Protein AF-A0A3D1K310-F1 (afdb_monomer)

pLDDT: mean 94.34, std 3.68, range [68.75, 98.0]

Solvent-accessible surface area (backbone atoms only — not comparable to full-atom values): 5719 Å² total; per-residue (Å²): 85,69,69,56,41,65,76,74,45,98,75,88,87,82,83,90,51,70,62,52,53,51,35,26,56,72,63,77,34,72,50,39,74,45,70,79,34,40,62,82,70,44,58,62,49,56,56,50,23,52,76,62,60,30,38,65,23,28,64,85,70,42,79,73,82,80,77,85,53,100,55,44,89,73,43,67,46,38,34,34,38,17,39,64,84,41,34,66,59,52,44,59,42,53,70,109

Structure (mmCIF, N/CA/C/O backbone):
data_AF-A0A3D1K310-F1
#
_entry.id   AF-A0A3D1K310-F1
#
loop_
_atom_site.group_PDB
_atom_site.id
_atom_site.type_symbol
_atom_site.label_atom_id
_atom_site.label_alt_id
_atom_site.label_comp_id
_atom_site.label_asym_id
_atom_site.label_entity_id
_atom_site.label_seq_id
_atom_site.pdbx_PDB_ins_code
_atom_site.Cartn_x
_atom_site.Cartn_y
_atom_site.Cartn_z
_atom_site.occupancy
_atom_site.B_iso_or_equiv
_atom_site.auth_seq_id
_atom_site.auth_comp_id
_atom_site.auth_asym_id
_atom_site.auth_atom_id
_atom_site.pdbx_PDB_model_num
ATOM 1 N N . MET A 1 1 ? 8.411 4.348 11.142 1.00 87.25 1 MET A N 1
ATOM 2 C CA . MET A 1 1 ? 7.269 3.665 10.489 1.00 87.25 1 MET A CA 1
ATOM 3 C C . MET A 1 1 ? 6.740 2.465 11.283 1.00 87.25 1 MET A C 1
ATOM 5 O O . MET A 1 1 ? 5.668 2.586 11.856 1.00 87.25 1 MET A O 1
ATOM 9 N N . LEU A 1 2 ? 7.466 1.338 11.381 1.00 90.19 2 LEU A N 1
ATOM 10 C CA . LEU A 1 2 ? 6.932 0.071 11.926 1.00 90.19 2 LEU A CA 1
ATOM 11 C C . LEU A 1 2 ? 6.282 0.187 13.317 1.00 90.19 2 LEU A C 1
ATOM 13 O O . LEU A 1 2 ? 5.151 -0.251 13.493 1.00 90.19 2 LEU A O 1
ATOM 17 N N . ARG A 1 3 ? 6.951 0.836 14.280 1.00 94.25 3 ARG A N 1
ATOM 18 C CA . ARG A 1 3 ? 6.395 1.076 15.623 1.00 94.25 3 ARG A CA 1
ATOM 19 C C . ARG A 1 3 ? 5.023 1.762 15.574 1.00 94.25 3 ARG A C 1
ATOM 21 O O . ARG A 1 3 ? 4.084 1.301 16.206 1.00 94.25 3 ARG A O 1
ATOM 28 N N . ARG A 1 4 ? 4.897 2.828 14.778 1.00 94.25 4 ARG A N 1
ATOM 29 C CA . ARG A 1 4 ? 3.642 3.581 14.630 1.00 94.25 4 ARG A CA 1
ATOM 30 C C . ARG A 1 4 ? 2.533 2.743 14.013 1.00 94.25 4 ARG A C 1
ATOM 32 O O . ARG A 1 4 ? 1.391 2.867 14.438 1.00 94.25 4 ARG A O 1
ATOM 39 N N . LEU A 1 5 ? 2.860 1.894 13.039 1.00 94.19 5 LEU A N 1
ATOM 40 C CA . LEU A 1 5 ? 1.894 0.951 12.481 1.00 94.19 5 LEU A CA 1
ATOM 41 C C . LEU A 1 5 ? 1.412 -0.010 13.567 1.00 94.19 5 LEU A C 1
ATOM 43 O O . LEU A 1 5 ? 0.212 -0.079 13.796 1.00 94.19 5 LEU A O 1
ATOM 47 N N . LEU A 1 6 ? 2.328 -0.663 14.288 1.00 94.50 6 LEU A N 1
ATOM 48 C CA . LEU A 1 6 ? 1.993 -1.608 15.361 1.00 94.50 6 LEU A CA 1
ATOM 49 C C . LEU A 1 6 ? 1.116 -0.989 16.459 1.00 94.50 6 LEU A C 1
ATOM 51 O O . LEU A 1 6 ? 0.236 -1.663 16.978 1.00 94.50 6 LEU A O 1
ATOM 55 N N . GLU A 1 7 ? 1.316 0.289 16.781 1.00 96.06 7 GLU A N 1
ATOM 56 C CA . GLU A 1 7 ? 0.520 1.005 17.788 1.00 96.06 7 GLU A CA 1
ATOM 57 C C . GLU A 1 7 ? -0.879 1.425 17.296 1.00 96.06 7 GLU A C 1
ATOM 59 O O . GLU A 1 7 ? -1.742 1.732 18.113 1.00 96.06 7 GLU A O 1
ATOM 64 N N . ASN A 1 8 ? -1.123 1.462 15.980 1.00 96.69 8 ASN A N 1
ATOM 65 C CA . ASN A 1 8 ? -2.348 2.034 15.401 1.00 96.69 8 ASN A CA 1
ATOM 66 C C . ASN A 1 8 ? -3.157 1.062 14.525 1.00 96.69 8 ASN A C 1
ATOM 68 O O . ASN A 1 8 ? -4.261 1.403 14.091 1.00 96.69 8 ASN A O 1
ATOM 72 N N . VAL A 1 9 ? -2.644 -0.138 14.248 1.00 95.94 9 VAL A N 1
ATOM 73 C CA . VAL A 1 9 ? -3.361 -1.188 13.511 1.00 95.94 9 VAL A CA 1
ATOM 74 C C . VAL A 1 9 ? -3.750 -2.325 14.446 1.00 95.94 9 VAL A C 1
ATOM 76 O O . VAL A 1 9 ? -3.051 -2.630 15.404 1.00 95.94 9 VAL A O 1
ATOM 79 N N . ARG A 1 10 ? -4.863 -3.004 14.149 1.00 95.75 10 ARG A N 1
ATOM 80 C CA . ARG A 1 10 ? -5.321 -4.144 14.960 1.00 95.75 10 ARG A CA 1
ATOM 81 C C . ARG A 1 10 ? -4.328 -5.311 14.941 1.00 95.75 10 ARG A C 1
ATOM 83 O O . ARG A 1 10 ? -4.198 -5.992 15.946 1.00 95.75 10 ARG A O 1
ATOM 90 N N . ASN A 1 11 ? -3.720 -5.586 13.787 1.00 95.56 11 ASN A N 1
ATOM 91 C CA . ASN A 1 11 ? -2.748 -6.658 13.570 1.00 95.56 11 ASN A CA 1
ATOM 92 C C . ASN A 1 11 ? -1.894 -6.343 12.337 1.00 95.56 11 ASN A C 1
ATOM 94 O O . ASN A 1 11 ? -2.381 -5.699 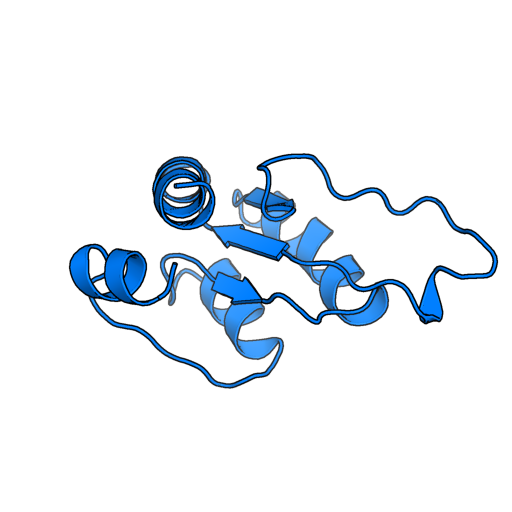11.405 1.00 95.56 11 ASN A O 1
ATOM 98 N N . LEU A 1 12 ? -0.665 -6.857 12.312 1.00 95.06 12 LEU A N 1
ATOM 99 C CA . LEU A 1 12 ? 0.234 -6.804 11.160 1.00 95.06 12 LEU A CA 1
ATOM 100 C C . LEU A 1 12 ? 0.414 -8.214 10.586 1.00 95.06 12 LEU A C 1
ATOM 102 O O . LEU A 1 12 ? 0.606 -9.171 11.334 1.00 95.06 12 LEU A O 1
ATOM 106 N N . ARG A 1 13 ? 0.347 -8.343 9.260 1.00 95.56 13 ARG A N 1
ATOM 107 C CA . ARG A 1 13 ? 0.645 -9.579 8.523 1.00 95.56 13 ARG A CA 1
ATOM 108 C C . ARG A 1 13 ? 1.604 -9.249 7.392 1.00 95.56 13 ARG A C 1
ATOM 110 O O . ARG A 1 13 ? 1.490 -8.180 6.802 1.00 95.56 13 ARG A O 1
ATOM 117 N N . ILE A 1 14 ? 2.547 -10.150 7.138 1.00 93.12 14 ILE A N 1
ATOM 118 C CA . ILE A 1 14 ? 3.589 -9.979 6.128 1.00 93.12 14 ILE A CA 1
ATOM 119 C C . ILE A 1 14 ? 3.735 -11.323 5.421 1.00 93.12 14 ILE A C 1
ATOM 121 O O . ILE A 1 14 ? 4.329 -12.241 5.983 1.00 93.12 14 ILE A O 1
ATOM 125 N N . THR A 1 15 ? 3.165 -11.462 4.223 1.00 93.06 15 THR A N 1
ATOM 126 C CA . THR A 1 15 ? 3.421 -12.650 3.386 1.00 93.06 15 THR A CA 1
ATOM 127 C C . THR A 1 15 ? 4.598 -12.431 2.441 1.00 93.06 15 THR A C 1
ATOM 129 O O . THR A 1 15 ? 5.131 -13.394 1.898 1.00 9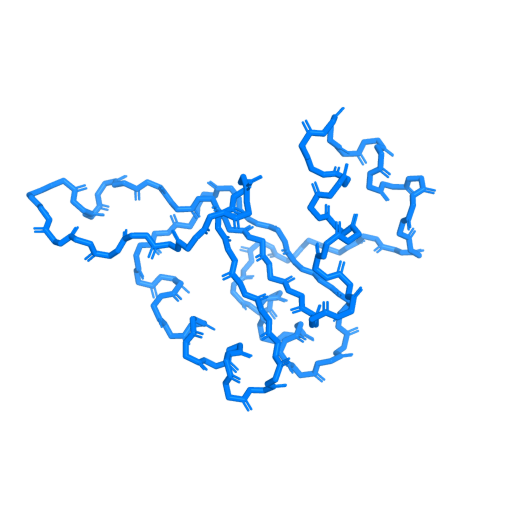3.06 15 THR A O 1
ATOM 132 N N . ASN A 1 16 ? 5.021 -11.170 2.280 1.00 89.00 16 ASN A N 1
ATOM 133 C CA . ASN A 1 16 ? 6.045 -10.747 1.326 1.00 89.00 16 ASN A CA 1
ATOM 134 C C . ASN A 1 16 ? 5.710 -11.190 -0.111 1.00 89.00 16 ASN A C 1
ATOM 136 O O . ASN A 1 16 ? 6.569 -11.639 -0.866 1.00 89.00 16 ASN A O 1
ATOM 140 N N . SER A 1 17 ? 4.426 -11.097 -0.461 1.00 92.62 17 SER A N 1
ATOM 141 C CA . SER A 1 17 ? 3.865 -11.484 -1.753 1.00 92.62 17 SER A CA 1
ATOM 142 C C . SER A 1 17 ? 2.738 -10.527 -2.145 1.00 92.62 17 SER A C 1
ATOM 144 O O . SER A 1 17 ? 2.121 -9.885 -1.293 1.00 92.62 17 SER A O 1
ATOM 146 N N . LEU A 1 18 ? 2.411 -10.464 -3.440 1.00 92.44 18 LEU A N 1
ATOM 147 C CA . LEU A 1 18 ? 1.290 -9.666 -3.959 1.00 92.44 18 LEU A CA 1
ATOM 148 C C . LEU A 1 18 ? -0.077 -10.143 -3.446 1.00 92.44 18 LEU A C 1
ATOM 150 O O . LEU A 1 18 ? -1.069 -9.428 -3.569 1.00 92.44 18 LEU A O 1
ATOM 154 N N . VAL A 1 19 ? -0.133 -11.309 -2.799 1.00 94.81 19 VAL A N 1
ATOM 155 C CA . VAL A 1 19 ? -1.316 -11.779 -2.066 1.00 94.81 19 VAL A CA 1
ATOM 156 C C . VAL A 1 19 ? -1.775 -10.758 -1.014 1.00 94.81 19 VAL A C 1
ATOM 158 O O . VAL A 1 19 ? -2.978 -10.606 -0.816 1.00 94.81 19 VAL A O 1
ATOM 161 N N . ASP A 1 20 ? -0.864 -9.994 -0.400 1.00 95.50 20 ASP A N 1
ATOM 162 C CA . ASP A 1 20 ? -1.228 -8.939 0.560 1.00 95.50 20 ASP A CA 1
ATOM 163 C C . ASP A 1 20 ? -2.038 -7.800 -0.103 1.00 95.50 20 ASP A C 1
ATOM 165 O O . ASP A 1 20 ? -2.967 -7.254 0.506 1.00 95.50 20 ASP A O 1
ATOM 169 N N . LEU A 1 21 ? -1.739 -7.477 -1.371 1.00 95.62 21 LEU A N 1
ATOM 170 C CA . LEU A 1 21 ? -2.514 -6.528 -2.183 1.00 95.62 21 LEU A CA 1
ATOM 171 C C . LEU A 1 21 ? -3.888 -7.118 -2.506 1.00 95.62 21 LEU A C 1
ATOM 173 O O . LEU A 1 21 ? -4.905 -6.468 -2.272 1.00 95.62 21 LEU A O 1
ATOM 177 N N . GLY A 1 22 ? -3.924 -8.379 -2.949 1.00 96.00 22 GLY A N 1
ATOM 178 C CA . GLY A 1 22 ? -5.163 -9.102 -3.243 1.00 96.00 22 GLY A CA 1
ATOM 179 C C . GLY A 1 22 ? -6.106 -9.188 -2.040 1.00 96.00 22 GLY A C 1
ATOM 180 O O . GLY A 1 22 ? -7.289 -8.887 -2.160 1.00 96.00 22 GLY A O 1
ATOM 181 N N . PHE A 1 23 ? -5.592 -9.506 -0.850 1.00 97.19 23 PHE A N 1
ATOM 182 C CA . PHE A 1 23 ? -6.380 -9.516 0.385 1.00 97.19 23 PHE A CA 1
ATOM 183 C C . PHE A 1 23 ? -6.871 -8.133 0.809 1.00 97.19 23 PHE A C 1
ATOM 185 O O . PHE A 1 23 ? -7.901 -8.037 1.477 1.00 97.19 23 PHE A O 1
ATOM 192 N N . THR A 1 24 ? -6.163 -7.068 0.442 1.00 97.12 24 THR A N 1
ATOM 193 C CA . THR A 1 24 ? -6.631 -5.698 0.680 1.00 97.12 24 THR A CA 1
ATOM 194 C C . THR A 1 24 ? -7.754 -5.328 -0.288 1.00 97.12 24 THR A C 1
ATOM 196 O O . THR A 1 24 ? -8.758 -4.765 0.142 1.00 97.12 24 THR A O 1
ATOM 199 N N . ILE A 1 25 ? -7.621 -5.694 -1.566 1.00 97.38 25 ILE A N 1
ATOM 200 C CA . ILE A 1 25 ? -8.649 -5.495 -2.600 1.00 97.38 25 ILE A CA 1
ATOM 201 C C . ILE A 1 25 ? -9.929 -6.274 -2.250 1.00 97.38 25 ILE A C 1
ATOM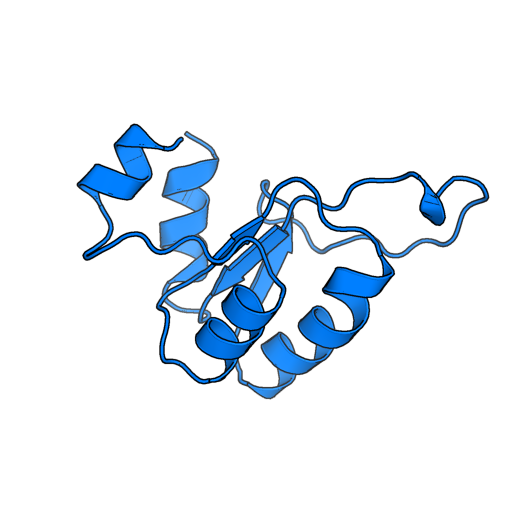 203 O O . ILE A 1 25 ? -11.018 -5.716 -2.305 1.00 97.38 25 ILE A O 1
ATOM 207 N N . ASP A 1 26 ? -9.794 -7.522 -1.792 1.00 96.88 26 ASP A N 1
ATOM 208 C CA . ASP A 1 26 ? -10.898 -8.383 -1.327 1.00 96.88 26 ASP A CA 1
ATOM 209 C C . ASP A 1 26 ? -11.464 -7.963 0.052 1.00 96.88 26 ASP A C 1
ATOM 211 O O . ASP A 1 26 ? -12.329 -8.624 0.620 1.00 96.88 26 ASP A O 1
ATOM 215 N N . GLY A 1 27 ? -10.948 -6.886 0.658 1.00 95.44 27 GLY A N 1
ATOM 216 C CA . GLY A 1 27 ? -11.443 -6.343 1.928 1.00 95.44 27 GLY A CA 1
ATOM 217 C C . GLY A 1 27 ? -11.098 -7.161 3.181 1.00 95.44 27 GLY A C 1
ATOM 218 O O . GLY A 1 27 ? -11.559 -6.832 4.276 1.00 95.44 27 GLY A O 1
ATOM 219 N N . ARG A 1 28 ? -10.260 -8.201 3.068 1.00 96.25 28 ARG A N 1
ATOM 220 C CA . ARG A 1 28 ? -9.771 -8.987 4.218 1.00 96.25 28 ARG A CA 1
ATOM 221 C C . ARG A 1 28 ? -8.772 -8.198 5.054 1.00 96.25 28 ARG A C 1
ATOM 223 O O . ARG A 1 28 ? -8.742 -8.333 6.280 1.00 96.25 28 ARG A O 1
ATOM 230 N N . PHE A 1 29 ? -7.933 -7.398 4.398 1.00 96.69 29 PHE A 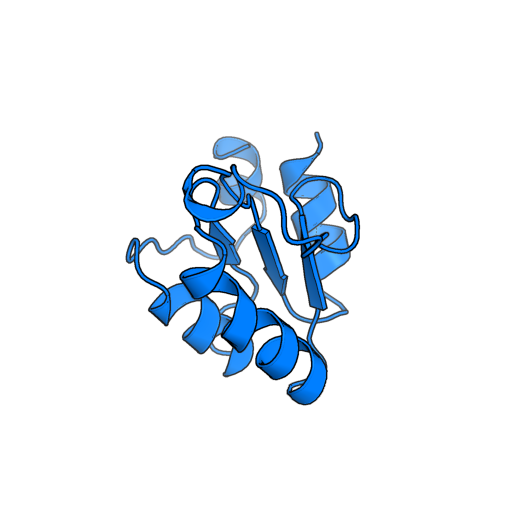N 1
ATOM 231 C CA . PHE A 1 29 ? -6.984 -6.491 5.040 1.00 96.69 29 PHE A CA 1
ATOM 232 C C . PHE A 1 29 ? -7.471 -5.044 4.942 1.00 96.69 29 PHE A C 1
ATOM 234 O O . PHE A 1 29 ? -8.073 -4.633 3.957 1.00 96.69 29 PHE A O 1
ATOM 241 N N . GLY A 1 30 ? -7.193 -4.250 5.981 1.00 95.88 30 GLY A N 1
ATOM 242 C CA . GLY A 1 30 ? -7.542 -2.824 5.992 1.00 95.88 30 GLY A CA 1
ATOM 243 C C . GLY A 1 30 ? -6.620 -1.955 5.127 1.00 95.88 30 GLY A C 1
ATOM 244 O O . GLY A 1 30 ? -6.988 -0.833 4.778 1.00 95.88 30 GLY A O 1
ATOM 245 N N . GLY A 1 31 ? -5.433 -2.463 4.799 1.00 96.62 31 GLY A N 1
ATOM 246 C CA . GLY A 1 31 ? -4.439 -1.809 3.962 1.00 96.62 31 GLY A CA 1
ATOM 247 C C . GLY A 1 31 ? -3.157 -2.634 3.874 1.00 96.62 31 GLY A C 1
ATOM 248 O O . GLY A 1 31 ? -2.915 -3.509 4.709 1.00 96.62 31 GLY A O 1
ATOM 249 N N . CYS A 1 32 ? -2.334 -2.324 2.883 1.00 96.44 32 CYS A N 1
ATOM 250 C CA . CYS A 1 32 ? -1.060 -2.969 2.601 1.00 96.44 32 CYS A CA 1
ATOM 251 C C . CYS A 1 32 ? -0.010 -1.925 2.213 1.00 96.44 32 CYS A C 1
ATOM 253 O O . CYS A 1 32 ? -0.327 -0.872 1.655 1.00 96.44 32 CYS A O 1
ATOM 255 N N . ILE A 1 33 ? 1.249 -2.235 2.506 1.00 95.56 33 ILE A N 1
ATOM 256 C CA . ILE A 1 33 ? 2.394 -1.368 2.239 1.00 95.56 33 ILE A CA 1
ATOM 257 C C . ILE A 1 33 ? 3.532 -2.252 1.747 1.00 95.56 33 ILE A C 1
ATOM 259 O O . ILE A 1 33 ? 3.806 -3.279 2.371 1.00 95.56 33 ILE A O 1
ATOM 263 N N . ASN A 1 34 ? 4.193 -1.871 0.658 1.00 94.88 34 ASN A N 1
ATOM 264 C CA . ASN A 1 34 ? 5.368 -2.587 0.169 1.00 94.88 34 ASN A CA 1
ATOM 265 C C . ASN A 1 34 ? 6.358 -1.605 -0.461 1.00 94.88 34 ASN A C 1
ATOM 267 O O . ASN A 1 34 ? 5.997 -0.854 -1.362 1.00 94.88 34 ASN A O 1
ATOM 271 N N . SER A 1 35 ? 7.601 -1.608 0.022 1.00 92.31 35 SER A N 1
ATOM 272 C CA . SER A 1 35 ? 8.630 -0.656 -0.402 1.00 92.31 35 SER A CA 1
ATOM 273 C C . SER A 1 35 ? 9.409 -1.086 -1.644 1.00 92.31 35 SER A C 1
ATOM 275 O O . SER A 1 35 ? 10.034 -0.231 -2.257 1.00 92.31 35 SER A O 1
ATOM 277 N N . SER A 1 36 ? 9.372 -2.367 -2.020 1.00 93.00 36 SER A N 1
ATOM 278 C CA . SER A 1 36 ? 10.295 -2.937 -3.014 1.00 93.00 36 SER A CA 1
ATOM 279 C C . SER A 1 36 ? 9.576 -3.676 -4.137 1.00 93.00 36 SER A C 1
ATOM 281 O O . SER A 1 36 ? 10.018 -4.729 -4.592 1.00 93.00 36 SER A O 1
ATOM 283 N N . THR A 1 37 ? 8.455 -3.119 -4.597 1.00 95.44 37 THR A N 1
ATOM 284 C CA . THR A 1 37 ? 7.742 -3.652 -5.764 1.00 95.44 37 THR A CA 1
ATOM 285 C C . THR A 1 37 ? 8.326 -3.119 -7.070 1.00 95.44 37 THR A C 1
ATOM 287 O O . THR A 1 37 ? 8.961 -2.059 -7.107 1.00 95.44 37 THR A O 1
ATOM 290 N N . LYS A 1 38 ? 8.124 -3.856 -8.157 1.00 94.75 38 LYS A N 1
ATOM 291 C CA . LYS A 1 38 ? 8.470 -3.456 -9.524 1.00 94.75 38 LYS A CA 1
ATOM 292 C C . LYS A 1 38 ? 7.216 -3.104 -10.314 1.00 94.75 38 LYS A C 1
ATOM 294 O O . LYS A 1 38 ? 6.100 -3.404 -9.907 1.00 94.75 38 LYS A O 1
ATOM 299 N N . ILE A 1 39 ? 7.393 -2.491 -11.483 1.00 94.25 39 ILE A N 1
ATOM 300 C CA . ILE A 1 39 ? 6.273 -2.058 -12.333 1.00 94.25 39 ILE A CA 1
ATOM 301 C C . ILE A 1 39 ? 5.264 -3.188 -12.618 1.00 94.25 39 ILE A C 1
ATOM 303 O O . ILE A 1 39 ? 4.058 -2.957 -12.573 1.00 94.25 39 ILE A O 1
ATOM 307 N N . TRP A 1 40 ? 5.741 -4.417 -12.839 1.00 92.81 40 TRP A N 1
ATOM 308 C CA . TRP A 1 40 ? 4.890 -5.583 -13.102 1.00 92.81 40 TRP A CA 1
ATOM 309 C C . TRP A 1 40 ? 4.105 -6.067 -11.876 1.00 92.81 40 TRP A C 1
ATOM 311 O O . TRP A 1 40 ? 3.037 -6.648 -12.040 1.00 92.81 40 TRP A O 1
ATOM 321 N N . ASP A 1 41 ? 4.585 -5.792 -10.663 1.00 93.81 41 ASP A N 1
ATOM 322 C CA . ASP A 1 41 ? 3.898 -6.157 -9.422 1.00 93.81 41 ASP A CA 1
ATOM 323 C C . ASP A 1 41 ? 2.664 -5.273 -9.176 1.00 93.81 41 ASP A C 1
ATOM 325 O O . ASP A 1 41 ? 1.641 -5.716 -8.647 1.00 93.81 41 ASP A O 1
ATOM 329 N N . ILE A 1 42 ? 2.759 -3.997 -9.562 1.00 94.19 42 ILE A N 1
ATOM 330 C CA . ILE A 1 42 ? 1.764 -2.977 -9.213 1.00 94.19 42 ILE A CA 1
ATOM 331 C C . ILE A 1 42 ? 0.843 -2.579 -10.358 1.00 94.19 42 ILE A C 1
ATOM 333 O O . ILE A 1 42 ? -0.253 -2.096 -10.081 1.00 94.19 42 ILE A O 1
ATOM 337 N N . ALA A 1 43 ? 1.236 -2.792 -11.618 1.00 93.50 43 ALA A N 1
ATOM 338 C CA . ALA A 1 43 ? 0.403 -2.434 -12.764 1.00 93.50 43 ALA A CA 1
ATOM 339 C C . ALA A 1 43 ? -0.996 -3.089 -12.713 1.00 93.50 43 ALA A C 1
ATOM 341 O O . ALA A 1 43 ? -1.977 -2.363 -12.875 1.00 93.50 43 ALA A O 1
ATOM 342 N N . PRO A 1 44 ? -1.145 -4.396 -12.396 1.00 93.62 44 PRO A N 1
ATOM 343 C CA . PRO A 1 44 ? -2.470 -5.002 -12.236 1.00 93.62 44 PRO A CA 1
ATOM 344 C C . PRO A 1 44 ? -3.213 -4.449 -11.014 1.00 93.62 44 PRO A C 1
ATOM 346 O O . PRO A 1 44 ? -4.403 -4.145 -11.076 1.00 93.62 44 PRO A O 1
ATOM 349 N N . SER A 1 45 ? -2.490 -4.278 -9.906 1.00 94.12 45 SER A N 1
ATOM 350 C CA . SER A 1 45 ? -3.050 -3.814 -8.636 1.00 94.12 45 SER A CA 1
ATOM 351 C C . SER A 1 45 ? -3.650 -2.413 -8.752 1.00 94.12 45 SER A C 1
ATOM 353 O O . SER A 1 45 ? -4.670 -2.147 -8.126 1.00 94.12 45 SER A O 1
ATOM 355 N N . LEU A 1 46 ? -3.062 -1.534 -9.571 1.00 93.12 46 LEU A N 1
ATOM 356 C CA . LEU A 1 46 ? -3.557 -0.174 -9.775 1.00 93.12 46 LEU A CA 1
ATOM 357 C C . LEU A 1 46 ? -5.008 -0.156 -10.261 1.00 93.12 46 LEU A C 1
ATOM 359 O O . LEU A 1 46 ? -5.856 0.492 -9.649 1.00 93.12 46 LEU A O 1
ATOM 363 N N . LEU A 1 47 ? -5.280 -0.932 -11.311 1.00 94.44 47 LEU A N 1
ATOM 364 C CA . LEU A 1 47 ? -6.612 -1.078 -11.884 1.00 94.44 47 LEU A CA 1
ATOM 365 C C . LEU A 1 47 ? -7.561 -1.751 -10.886 1.00 94.44 47 LEU A C 1
ATOM 367 O O . LEU A 1 47 ? -8.652 -1.255 -10.630 1.00 94.44 47 LEU A O 1
ATOM 371 N N . MET A 1 48 ? -7.130 -2.855 -10.268 1.00 97.12 48 MET A N 1
ATOM 372 C CA . MET A 1 48 ? -7.978 -3.615 -9.343 1.00 97.12 48 MET A CA 1
ATOM 373 C C . MET A 1 48 ? -8.392 -2.805 -8.108 1.00 97.12 48 MET A C 1
ATOM 375 O O . MET A 1 48 ? -9.532 -2.916 -7.661 1.00 97.12 48 MET A O 1
ATOM 379 N N . PHE A 1 49 ? -7.494 -1.986 -7.550 1.00 96.69 49 PHE A N 1
ATOM 380 C CA . PHE A 1 49 ? -7.836 -1.097 -6.440 1.00 96.69 49 PHE A CA 1
ATOM 381 C C . PHE A 1 49 ? -8.883 -0.065 -6.853 1.00 96.69 49 PHE A C 1
ATOM 383 O O . PHE A 1 49 ? -9.797 0.191 -6.074 1.00 96.69 49 PHE A O 1
ATOM 390 N N . GLU A 1 50 ? -8.763 0.524 -8.044 1.00 94.25 50 GLU A N 1
ATOM 391 C CA . GLU A 1 50 ? -9.725 1.510 -8.540 1.00 94.25 50 GLU A CA 1
ATOM 392 C C . GLU A 1 50 ? -11.119 0.894 -8.728 1.00 94.25 50 GLU A C 1
ATOM 394 O O . GLU A 1 50 ? -12.090 1.421 -8.176 1.00 94.25 50 GLU A O 1
ATOM 399 N N . GLU A 1 51 ? -11.198 -0.265 -9.388 1.00 97.06 51 GLU A N 1
ATOM 400 C CA . GLU A 1 51 ? -12.446 -1.005 -9.636 1.00 97.06 51 GLU A CA 1
ATOM 401 C C . GLU A 1 51 ? -13.112 -1.504 -8.343 1.00 97.06 51 GLU A C 1
ATOM 403 O O . GLU A 1 51 ? -14.335 -1.485 -8.207 1.00 97.06 51 GLU A O 1
ATOM 408 N N . ALA A 1 52 ? -12.321 -1.888 -7.337 1.00 96.88 52 ALA A N 1
ATOM 409 C CA . ALA A 1 52 ? -12.832 -2.271 -6.020 1.00 96.88 52 ALA A CA 1
ATOM 410 C C . ALA A 1 52 ? -13.228 -1.065 -5.139 1.00 96.88 52 ALA A C 1
ATOM 412 O O . ALA A 1 52 ? -13.570 -1.228 -3.965 1.00 96.88 52 ALA A O 1
ATOM 413 N N . GLY A 1 5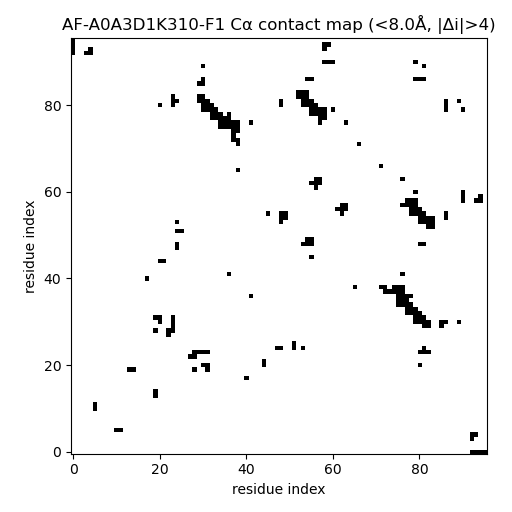3 ? -13.150 0.168 -5.657 1.00 96.12 53 GLY A N 1
ATOM 414 C CA . GLY A 1 53 ? -13.446 1.392 -4.905 1.00 96.12 53 GLY A CA 1
ATOM 415 C C . GLY A 1 53 ? -12.379 1.765 -3.867 1.00 96.12 53 GLY A C 1
ATOM 416 O O . GLY A 1 53 ? -12.606 2.634 -3.017 1.00 96.12 53 GLY A O 1
ATOM 417 N N . GLY A 1 54 ? -11.213 1.127 -3.923 1.00 97.00 54 GLY A N 1
ATOM 418 C CA . GLY A 1 54 ? -10.036 1.417 -3.119 1.00 97.00 54 GLY A CA 1
ATOM 419 C C . GLY A 1 54 ? -9.180 2.554 -3.679 1.00 97.00 54 GLY A C 1
ATOM 420 O O . GLY A 1 54 ? -9.597 3.332 -4.539 1.00 97.00 54 GLY A O 1
ATOM 421 N N . MET A 1 55 ? -7.986 2.693 -3.111 1.00 96.88 55 MET A N 1
ATOM 422 C CA . MET A 1 55 ? -6.975 3.666 -3.505 1.00 96.88 55 MET A CA 1
ATOM 423 C C . MET A 1 55 ? -5.589 3.058 -3.303 1.00 96.88 55 MET A C 1
ATOM 425 O O . MET A 1 55 ? -5.339 2.400 -2.290 1.00 96.88 55 MET A O 1
ATOM 429 N N . ILE A 1 56 ? -4.698 3.309 -4.255 1.00 97.12 56 ILE A N 1
ATOM 430 C CA . ILE A 1 56 ? -3.287 2.949 -4.178 1.00 97.12 56 ILE A CA 1
ATOM 431 C C . ILE A 1 56 ? -2.441 4.138 -4.639 1.00 97.12 56 ILE A C 1
ATOM 433 O O . ILE A 1 56 ? -2.733 4.762 -5.661 1.00 97.12 56 ILE A O 1
ATOM 437 N N . THR A 1 57 ? -1.425 4.483 -3.858 1.00 97.19 57 THR A N 1
ATOM 438 C CA . THR A 1 57 ? -0.500 5.592 -4.125 1.00 97.19 57 THR A CA 1
ATOM 439 C C . THR A 1 57 ? 0.935 5.164 -3.883 1.00 97.19 57 THR A C 1
ATOM 441 O O . THR A 1 57 ? 1.197 4.064 -3.392 1.00 97.19 57 THR A O 1
ATOM 444 N N . ASP A 1 58 ? 1.871 6.064 -4.173 1.00 95.56 58 ASP A N 1
ATOM 445 C CA . ASP A 1 58 ? 3.201 5.968 -3.591 1.00 95.56 58 ASP A CA 1
ATOM 446 C C . ASP A 1 58 ? 3.174 6.211 -2.064 1.00 95.56 58 ASP A C 1
ATOM 448 O O . 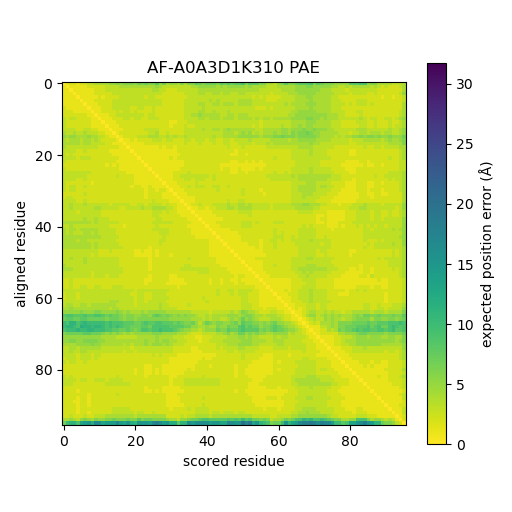ASP A 1 58 ? 2.141 6.537 -1.463 1.00 95.56 58 ASP A O 1
ATOM 452 N N . MET A 1 59 ? 4.336 6.084 -1.427 1.00 93.94 59 MET A N 1
ATOM 453 C CA . MET A 1 59 ? 4.502 6.301 0.018 1.00 93.94 59 MET A CA 1
ATOM 454 C C . MET A 1 59 ? 4.366 7.769 0.460 1.00 93.94 59 MET A C 1
ATOM 456 O O . MET A 1 59 ? 4.326 8.035 1.661 1.00 93.94 59 MET A O 1
ATOM 460 N N . ASN A 1 60 ? 4.263 8.709 -0.486 1.00 94.50 60 ASN A N 1
ATOM 461 C CA . ASN A 1 60 ? 4.014 10.129 -0.242 1.00 94.50 60 ASN A CA 1
ATOM 462 C C . ASN A 1 60 ? 2.545 10.529 -0.469 1.00 94.50 60 ASN A C 1
ATOM 464 O O . ASN A 1 60 ? 2.179 11.679 -0.229 1.00 94.50 60 ASN A O 1
ATOM 468 N N . GLY A 1 61 ? 1.695 9.601 -0.915 1.00 95.44 61 GLY A N 1
ATOM 469 C CA . GLY A 1 61 ? 0.303 9.877 -1.268 1.00 95.44 61 GLY A CA 1
ATOM 470 C C . GLY A 1 61 ? 0.106 10.403 -2.690 1.00 95.44 61 GLY A C 1
ATOM 471 O O . GLY A 1 61 ? -1.003 10.813 -3.034 1.00 95.44 61 GLY A O 1
ATOM 472 N N . SER A 1 62 ? 1.150 10.395 -3.517 1.00 96.06 62 SER A N 1
ATOM 473 C CA . SER A 1 62 ? 1.089 10.805 -4.919 1.00 96.06 62 SER A CA 1
ATOM 474 C C . SER A 1 62 ? 0.616 9.659 -5.807 1.00 96.06 62 SER A C 1
ATOM 476 O O . SER A 1 62 ? 0.811 8.477 -5.509 1.00 96.06 62 SER A O 1
ATOM 478 N N . LYS A 1 63 ? 0.005 10.006 -6.944 1.00 94.75 63 LYS A N 1
ATOM 479 C CA . LYS A 1 63 ? -0.286 9.018 -7.986 1.00 94.75 63 LYS A CA 1
ATOM 480 C C . LYS A 1 63 ? 1.015 8.379 -8.465 1.00 94.75 63 LYS A C 1
ATOM 482 O O . LYS A 1 63 ? 2.030 9.057 -8.601 1.00 94.75 63 LYS A O 1
ATOM 487 N N . ILE A 1 64 ? 0.958 7.082 -8.733 1.00 93.62 64 ILE A N 1
ATOM 488 C CA . ILE A 1 64 ? 2.110 6.342 -9.233 1.00 93.62 64 ILE A CA 1
ATOM 489 C C . ILE A 1 64 ? 2.350 6.725 -10.695 1.00 93.62 64 ILE A C 1
ATOM 491 O O . ILE A 1 64 ? 1.439 6.664 -11.520 1.00 93.62 64 ILE A O 1
ATOM 495 N N . ASP A 1 65 ? 3.585 7.116 -10.997 1.00 89.19 65 ASP A N 1
ATOM 496 C CA . ASP A 1 65 ? 4.025 7.463 -12.344 1.00 89.19 65 ASP A CA 1
ATOM 497 C C . ASP A 1 65 ? 4.575 6.233 -13.086 1.00 89.19 65 ASP A C 1
ATOM 499 O O . ASP A 1 65 ? 5.614 5.680 -12.710 1.00 89.19 65 ASP A O 1
ATOM 503 N N . PHE A 1 66 ? 3.873 5.841 -14.153 1.00 85.50 66 PHE A N 1
ATOM 504 C CA . PHE A 1 66 ? 4.204 4.721 -15.041 1.00 85.50 66 PHE A CA 1
ATOM 505 C C . PHE A 1 66 ? 4.908 5.147 -16.335 1.00 85.50 66 PHE A C 1
ATOM 507 O O . PHE A 1 66 ? 4.945 4.373 -17.293 1.00 85.50 66 PHE A O 1
ATOM 514 N N . SER A 1 67 ? 5.457 6.362 -16.388 1.00 88.00 67 SER A N 1
ATOM 515 C CA . SER A 1 67 ? 6.270 6.817 -17.517 1.00 88.00 67 SER A CA 1
ATOM 516 C C . SER A 1 67 ? 7.341 5.779 -17.856 1.00 88.00 67 SER A C 1
ATOM 518 O O . SER A 1 67 ? 8.168 5.427 -17.015 1.00 88.00 67 SER A O 1
ATOM 520 N N . LEU A 1 68 ? 7.297 5.251 -19.081 1.00 87.88 68 LEU A N 1
ATOM 521 C CA . LEU A 1 68 ? 8.228 4.223 -19.529 1.00 87.88 68 LEU A CA 1
ATOM 522 C C . LEU A 1 68 ? 9.545 4.879 -19.940 1.00 87.88 68 LEU A C 1
ATOM 524 O O . LEU A 1 68 ? 9.606 5.617 -20.922 1.00 87.88 68 LEU A O 1
ATOM 528 N N . ASP A 1 69 ? 10.603 4.569 -19.200 1.00 91.50 69 ASP A N 1
ATOM 529 C CA . ASP A 1 69 ? 11.974 4.938 -19.533 1.00 91.50 69 ASP A CA 1
ATOM 530 C C . ASP A 1 69 ? 12.888 3.699 -19.554 1.00 91.50 69 ASP A C 1
ATOM 532 O O . ASP A 1 69 ? 12.500 2.598 -19.154 1.00 91.50 69 ASP A O 1
ATOM 536 N N . ALA A 1 70 ? 14.126 3.865 -20.026 1.00 91.94 70 ALA A N 1
ATOM 537 C CA . ALA A 1 70 ? 15.091 2.767 -20.138 1.00 91.94 70 ALA A CA 1
ATOM 538 C C . ALA A 1 70 ? 15.438 2.092 -18.789 1.00 91.94 70 ALA A C 1
ATOM 540 O O . ALA A 1 70 ? 15.967 0.980 -18.767 1.00 91.94 70 ALA A O 1
ATOM 541 N N . ASN A 1 71 ? 15.146 2.744 -17.662 1.00 91.44 71 ASN A N 1
ATOM 542 C CA . ASN A 1 71 ? 15.413 2.276 -16.305 1.00 91.44 71 ASN A CA 1
ATOM 543 C C . ASN A 1 71 ? 14.162 1.762 -15.580 1.00 91.44 71 ASN A C 1
ATOM 545 O O . ASN A 1 71 ? 14.278 1.310 -14.437 1.00 91.44 71 ASN A O 1
ATOM 549 N N . IL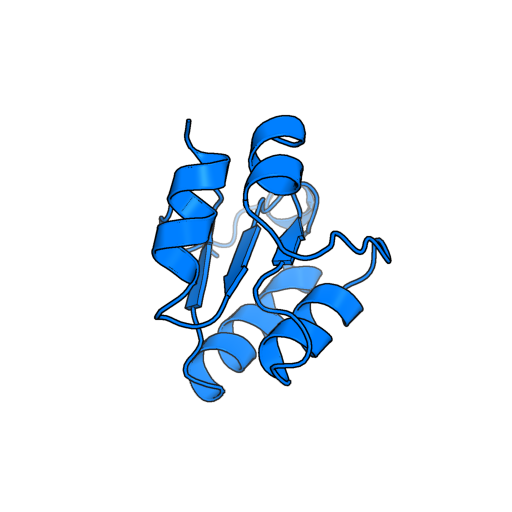E A 1 72 ? 12.991 1.758 -16.224 1.00 92.62 72 ILE A N 1
ATOM 550 C CA . ILE A 1 72 ? 11.715 1.407 -15.589 1.00 92.62 72 ILE A CA 1
ATOM 551 C C . ILE A 1 72 ? 11.733 0.022 -14.932 1.00 92.62 72 ILE A C 1
ATOM 553 O O . ILE A 1 72 ? 11.188 -0.171 -13.849 1.00 92.62 72 ILE A O 1
ATOM 557 N N . MET A 1 73 ? 12.452 -0.925 -15.539 1.00 91.38 73 MET A N 1
ATOM 558 C CA . MET A 1 73 ? 12.596 -2.295 -15.039 1.00 91.38 73 MET A CA 1
ATOM 559 C C . MET A 1 73 ? 13.441 -2.383 -13.758 1.00 91.38 73 MET A C 1
ATOM 561 O O . MET A 1 73 ? 13.333 -3.347 -13.004 1.00 91.38 73 MET A O 1
ATOM 565 N N . LYS A 1 74 ? 14.306 -1.392 -13.508 1.00 93.12 74 LYS A N 1
ATOM 566 C CA . LYS A 1 74 ? 15.167 -1.324 -12.317 1.00 93.12 74 LYS A CA 1
ATOM 567 C C . LYS A 1 74 ? 14.518 -0.527 -11.189 1.00 93.12 74 LYS A C 1
ATOM 569 O O . LYS A 1 74 ? 14.792 -0.820 -10.024 1.00 93.12 74 LYS A O 1
ATOM 574 N N . LYS A 1 75 ? 13.657 0.437 -11.526 1.00 93.81 75 LYS A N 1
ATOM 575 C CA . LYS A 1 75 ? 12.961 1.313 -10.579 1.00 93.81 75 LYS A CA 1
ATOM 576 C C . LYS A 1 75 ? 12.160 0.499 -9.557 1.00 93.81 75 LYS A C 1
ATOM 578 O O . LYS A 1 75 ? 11.511 -0.489 -9.898 1.00 93.81 75 LYS A O 1
ATOM 583 N N . GLU A 1 76 ? 12.246 0.900 -8.293 1.00 94.69 76 GLU A N 1
ATOM 584 C CA . GLU A 1 76 ? 11.333 0.426 -7.254 1.00 94.69 76 GLU A CA 1
ATOM 585 C C . GLU A 1 76 ? 10.123 1.341 -7.173 1.00 94.69 76 GLU A C 1
ATOM 587 O O . GLU A 1 76 ? 10.219 2.556 -7.360 1.00 94.69 76 GLU A O 1
ATOM 592 N N . PHE A 1 77 ? 8.989 0.733 -6.869 1.00 95.31 77 PHE A N 1
ATOM 593 C CA . PHE A 1 77 ? 7.726 1.404 -6.665 1.00 95.31 77 PHE A CA 1
ATOM 594 C C . PHE A 1 77 ? 7.270 1.132 -5.231 1.00 95.31 77 PHE A C 1
ATOM 596 O O . PHE A 1 77 ? 6.618 0.127 -4.954 1.00 95.31 77 PHE A O 1
ATOM 603 N N . PRO A 1 78 ? 7.636 1.992 -4.273 1.00 94.81 78 PRO A N 1
ATOM 604 C CA . PRO A 1 78 ? 7.075 1.923 -2.937 1.00 94.81 78 PRO A CA 1
ATOM 605 C C . PRO A 1 78 ? 5.591 2.277 -3.006 1.00 94.81 78 PRO A C 1
ATOM 607 O O . PRO A 1 78 ? 5.249 3.374 -3.445 1.00 94.81 78 PRO A O 1
ATOM 610 N N . ILE A 1 79 ? 4.722 1.367 -2.578 1.00 95.81 79 ILE A N 1
ATOM 611 C CA . ILE A 1 79 ? 3.270 1.524 -2.680 1.00 95.81 79 ILE A CA 1
ATOM 612 C C . ILE A 1 79 ? 2.569 1.407 -1.334 1.00 95.81 79 ILE A C 1
ATOM 614 O O . ILE A 1 79 ? 3.019 0.717 -0.415 1.00 95.81 79 ILE A O 1
ATOM 618 N N . LEU A 1 80 ? 1.417 2.066 -1.263 1.00 97.00 80 LEU A N 1
ATOM 619 C CA . LEU A 1 80 ? 0.462 2.005 -0.171 1.00 97.00 80 LEU A CA 1
ATOM 620 C C . LEU A 1 80 ? -0.925 1.817 -0.776 1.00 97.00 80 LEU A C 1
ATOM 622 O O . LEU A 1 80 ? -1.367 2.643 -1.566 1.00 97.00 80 LEU A O 1
ATOM 626 N N . GLY A 1 81 ? -1.605 0.733 -0.408 1.00 97.38 81 GLY A N 1
ATOM 627 C CA . GLY A 1 81 ? -2.956 0.415 -0.874 1.00 97.38 81 GLY A CA 1
ATOM 628 C C . GLY A 1 81 ? -3.925 0.268 0.293 1.00 97.38 81 GLY A C 1
ATOM 629 O O . GLY A 1 81 ? -3.584 -0.333 1.310 1.00 97.38 81 GLY A O 1
ATOM 630 N N . ALA A 1 82 ? -5.133 0.820 0.178 1.00 98.00 82 ALA A N 1
ATOM 631 C CA . ALA A 1 82 ? -6.202 0.670 1.169 1.00 98.00 82 ALA A CA 1
ATOM 632 C C . ALA A 1 82 ? -7.566 1.093 0.596 1.00 98.00 82 ALA A C 1
ATOM 634 O O . ALA A 1 82 ? -7.663 1.641 -0.500 1.00 98.00 82 ALA A O 1
ATOM 635 N N . SER A 1 83 ? -8.643 0.916 1.367 1.00 97.00 83 SER A N 1
ATOM 636 C CA . SER A 1 83 ? -9.922 1.577 1.055 1.00 97.00 83 SER A CA 1
ATOM 637 C C . SER A 1 83 ? -9.786 3.105 1.125 1.00 97.00 83 SER A C 1
ATOM 639 O O . SER A 1 83 ? -9.007 3.621 1.929 1.00 97.00 83 SER A O 1
ATOM 641 N N . ARG A 1 84 ? -10.613 3.856 0.382 1.00 96.31 84 ARG A N 1
ATOM 642 C CA . ARG A 1 84 ? -10.609 5.339 0.398 1.00 96.31 84 ARG A CA 1
ATOM 643 C C . ARG A 1 84 ? -10.721 5.946 1.804 1.00 96.31 84 ARG A C 1
ATOM 645 O O . ARG A 1 84 ? -10.165 7.007 2.067 1.00 96.31 84 ARG A O 1
ATOM 652 N N . LYS A 1 85 ? -11.404 5.263 2.731 1.00 96.50 85 LYS A N 1
ATOM 653 C CA . LYS A 1 85 ? -11.557 5.696 4.132 1.00 96.50 85 LYS A CA 1
ATOM 654 C C . LYS A 1 85 ? -10.298 5.465 4.976 1.00 96.50 85 LYS A C 1
ATOM 656 O O . LYS A 1 85 ? -10.030 6.241 5.894 1.00 96.50 85 LYS A O 1
ATOM 661 N N . LEU A 1 86 ? -9.563 4.382 4.723 1.00 97.31 86 LEU A N 1
ATOM 662 C CA . LEU A 1 86 ? -8.384 4.001 5.509 1.00 97.31 86 LEU A CA 1
ATOM 663 C C . LEU A 1 86 ? -7.080 4.534 4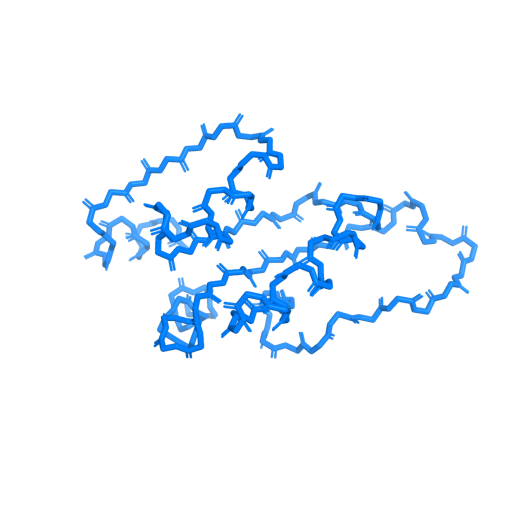.919 1.00 97.31 86 LEU A C 1
ATOM 665 O O . LEU A 1 86 ? -6.166 4.829 5.683 1.00 97.31 86 LEU A O 1
ATOM 669 N N . HIS A 1 87 ? -7.017 4.737 3.606 1.00 97.88 87 HIS A N 1
ATOM 670 C CA . HIS A 1 87 ? -5.847 5.244 2.898 1.00 97.88 87 HIS A CA 1
ATOM 671 C C . HIS A 1 87 ? -5.222 6.499 3.534 1.00 97.88 87 HIS A C 1
ATOM 673 O O . HIS A 1 87 ? -4.053 6.436 3.912 1.00 97.88 87 HIS A O 1
ATOM 679 N N . PRO A 1 88 ? -5.952 7.612 3.774 1.00 97.50 88 PRO A N 1
AT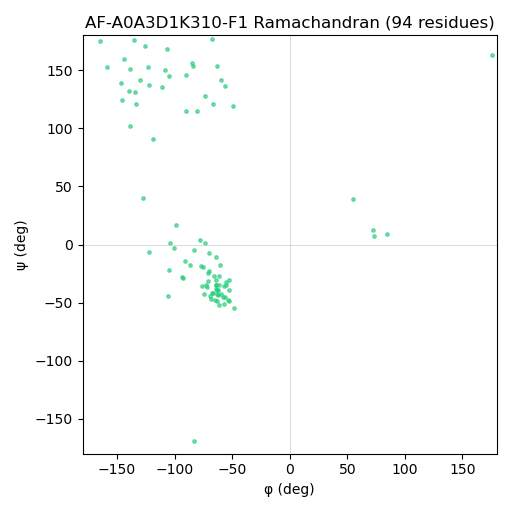OM 680 C CA . PRO A 1 88 ? -5.352 8.797 4.396 1.00 97.50 88 PRO A CA 1
ATOM 681 C C . PRO A 1 88 ? -4.873 8.544 5.833 1.00 97.50 88 PRO A C 1
ATOM 683 O O . PRO A 1 88 ? -3.897 9.144 6.280 1.00 97.50 88 PRO A O 1
ATOM 686 N N . LYS A 1 89 ? -5.525 7.638 6.575 1.00 96.88 89 LYS A N 1
ATOM 687 C CA . LYS A 1 89 ? -5.090 7.269 7.930 1.00 96.88 89 LYS A CA 1
ATOM 688 C C . LYS A 1 89 ? -3.783 6.487 7.887 1.00 96.88 89 LYS A C 1
ATOM 690 O O . LYS A 1 89 ? -2.879 6.786 8.657 1.00 96.88 89 LYS A O 1
ATOM 695 N N . LEU A 1 90 ? -3.683 5.524 6.973 1.00 96.88 90 LEU A N 1
ATOM 696 C CA . LEU A 1 90 ? -2.484 4.717 6.790 1.00 96.88 90 LEU A CA 1
ATOM 697 C C . LEU A 1 90 ? -1.317 5.563 6.269 1.00 96.88 90 LEU A C 1
ATOM 699 O O . LEU A 1 90 ? -0.216 5.456 6.795 1.00 96.88 90 LEU A O 1
ATOM 703 N N . LEU A 1 91 ? -1.566 6.475 5.326 1.00 97.19 91 LEU A N 1
ATOM 704 C CA . LEU A 1 91 ? -0.558 7.404 4.812 1.00 97.19 91 LEU A CA 1
ATOM 705 C C . LEU A 1 91 ? 0.024 8.296 5.922 1.00 97.19 91 LEU A C 1
ATOM 707 O O . LEU A 1 91 ? 1.240 8.445 6.030 1.00 97.19 91 LEU A O 1
ATOM 711 N N . ASN A 1 92 ? -0.816 8.808 6.826 1.00 96.50 92 ASN A N 1
ATOM 712 C CA . ASN A 1 92 ? -0.355 9.552 8.006 1.00 96.50 92 ASN A CA 1
ATOM 713 C C . ASN A 1 92 ? 0.527 8.708 8.946 1.00 96.50 92 ASN A C 1
ATOM 715 O O . ASN A 1 92 ? 1.375 9.262 9.652 1.00 96.50 92 ASN A O 1
ATOM 719 N N . LEU A 1 93 ? 0.343 7.380 8.959 1.00 95.19 93 LEU A N 1
ATOM 720 C CA . LEU A 1 93 ? 1.176 6.409 9.683 1.00 95.19 93 LEU A CA 1
ATOM 721 C C . LEU A 1 93 ? 2.452 6.001 8.923 1.00 95.19 93 LEU A C 1
ATOM 723 O O . LEU A 1 93 ? 3.309 5.331 9.498 1.00 95.19 93 LEU A O 1
ATOM 727 N N . VAL A 1 94 ? 2.636 6.468 7.690 1.00 93.12 94 VAL A N 1
ATOM 728 C CA . VAL A 1 94 ? 3.856 6.261 6.901 1.00 93.12 94 VAL A CA 1
ATOM 729 C C . VAL A 1 94 ? 4.707 7.531 6.821 1.00 93.12 94 VAL A C 1
ATOM 731 O O . VAL A 1 94 ? 5.903 7.445 7.065 1.00 93.12 94 VAL A O 1
ATOM 734 N N . LEU A 1 95 ? 4.096 8.698 6.583 1.00 86.94 95 LEU A N 1
ATOM 735 C CA . LEU A 1 95 ? 4.793 9.976 6.348 1.00 86.94 95 LEU A CA 1
ATOM 736 C C . LEU A 1 95 ? 5.480 10.599 7.578 1.00 86.94 95 LEU A C 1
ATOM 738 O O . LEU A 1 95 ? 6.458 11.326 7.435 1.00 86.94 95 LEU A O 1
ATOM 742 N N . ARG A 1 96 ? 4.932 10.377 8.776 1.00 68.75 96 ARG A N 1
ATOM 743 C CA . ARG A 1 96 ? 5.525 10.818 10.059 1.00 68.75 96 ARG A CA 1
ATOM 744 C C . ARG A 1 96 ? 6.443 9.752 10.664 1.00 68.75 96 ARG A C 1
ATOM 746 O O . ARG A 1 96 ? 6.915 9.945 11.800 1.00 68.75 96 ARG A O 1
#

Foldseek 3Di:
DVVLCVVPDPDDDPPVALVQLVCQLVVVDQKDWDFFDAPVSCVVSCVSCVVSQKDKDALQRHHDDPPDDPCRRVDGGTMMIHHPVCRVVVSVSRPD

Radius of gyration: 12.85 Å; Cα contacts (8 Å, |Δi|>4): 132; chains: 1; bounding box: 29×24×38 Å

Secondary structure (DSSP, 8-state):
-HHHHHHHSS-----SSTHHHHHHHTTSSSEEEEEEE-HHHHHHHHHHHHHTTEEEEETTSPPP-----TTTTT--EEEEEEETTTHHHHHHHHH-

Nearest PDB structures (foldseek):
  5eqa-assembly2_C  TM=8.961E-01  e=1.098E-03  Medicago truncatula
  5eq9-assembly2_D  TM=8.899E-01  e=1.438E-03  Medicago truncatula
  5eq8-assembly1_A-2  TM=8.923E-01  e=1.760E-03  Medicago truncatula
  5eq7-assembly1_A  TM=8.910E-01  e=2.304E-03  Medicago truncatula
  5eqa-assembly2_D  TM=8.912E-01  e=3.451E-03  Medicago truncatula

Mean predicted aligned error: 2.78 Å

Sequence (96 aa):
MLRRLLENVRNLRITNSLVDLGFTIDGRFGGCINSSTKIWDIAPSLLMFEEAGGMITDMNGSKIDFSLDANIMKKEFPILGASRKLHPKLLNLVLR